Protein AF-W1YPC8-F1 (afdb_monomer_lite)

Organism: NCBI:txid408170

Radius of gyration: 14.75 Å; chains: 1; bounding box: 37×23×42 Å

Structure (mmCIF, N/CA/C/O backbone):
data_AF-W1YPC8-F1
#
_entry.id   AF-W1YPC8-F1
#
loop_
_atom_site.group_PDB
_atom_site.id
_atom_site.type_symbol
_atom_site.label_atom_id
_atom_site.label_alt_id
_atom_site.label_comp_id
_atom_site.label_asym_id
_atom_site.label_entity_id
_atom_site.label_seq_id
_atom_site.pdbx_PDB_ins_code
_atom_site.Cartn_x
_atom_site.Cartn_y
_atom_site.Cartn_z
_atom_site.occupancy
_atom_site.B_iso_or_equiv
_atom_site.auth_seq_id
_atom_site.auth_comp_id
_atom_site.auth_asym_id
_atom_site.auth_atom_id
_atom_site.pdbx_PDB_model_num
ATOM 1 N N . VAL A 1 1 ? -18.281 -4.719 -6.571 1.00 35.94 1 VAL A N 1
ATOM 2 C CA . VAL A 1 1 ? -16.945 -5.221 -6.955 1.00 35.94 1 VAL A CA 1
ATOM 3 C C . VAL A 1 1 ? -16.469 -4.367 -8.106 1.00 35.94 1 VAL A C 1
ATOM 5 O O . VAL A 1 1 ? -16.987 -4.517 -9.202 1.00 35.94 1 VAL A O 1
ATOM 8 N N . SER A 1 2 ? -15.614 -3.387 -7.817 1.00 34.25 2 SER A N 1
ATOM 9 C CA . SER A 1 2 ? -14.925 -2.645 -8.872 1.00 34.25 2 SER A CA 1
ATOM 10 C C . SER A 1 2 ? -13.791 -3.533 -9.370 1.00 34.25 2 SER A C 1
ATOM 12 O O . SER A 1 2 ? -13.116 -4.180 -8.568 1.00 34.25 2 SER A O 1
ATOM 14 N N . SER A 1 3 ? -13.703 -3.695 -10.682 1.00 39.31 3 SER A N 1
ATOM 15 C CA . SER A 1 3 ? -12.754 -4.573 -11.349 1.00 39.31 3 SER A CA 1
ATOM 16 C C . SER A 1 3 ? -11.969 -3.702 -12.311 1.00 39.31 3 SER A C 1
ATOM 18 O O . SER A 1 3 ? -12.492 -3.351 -13.363 1.00 39.31 3 SER A O 1
ATOM 20 N N . LEU A 1 4 ? -10.701 -3.453 -11.978 1.00 44.22 4 LEU A N 1
ATOM 21 C CA . LEU A 1 4 ? -9.711 -2.762 -12.814 1.00 44.22 4 LEU A CA 1
ATOM 22 C C . LEU A 1 4 ? -9.471 -3.429 -14.183 1.00 44.22 4 LEU A C 1
ATOM 24 O O . LEU A 1 4 ? -8.671 -2.942 -14.978 1.00 44.22 4 LEU A O 1
ATOM 28 N N . ALA A 1 5 ? -10.105 -4.566 -14.481 1.00 34.72 5 ALA A N 1
ATOM 29 C CA . ALA A 1 5 ? -10.007 -5.233 -15.772 1.00 34.72 5 ALA A CA 1
ATOM 30 C C . ALA A 1 5 ? -10.703 -4.416 -16.880 1.00 34.72 5 ALA A C 1
ATOM 32 O O . ALA A 1 5 ? -11.837 -4.704 -17.248 1.00 34.72 5 ALA A O 1
ATOM 33 N N . GLY A 1 6 ? -10.009 -3.412 -17.426 1.00 43.09 6 GLY A N 1
ATOM 34 C CA . GLY A 1 6 ? -10.403 -2.767 -18.685 1.00 43.09 6 GLY A CA 1
ATOM 35 C C . GLY A 1 6 ? -10.110 -1.274 -18.848 1.00 43.09 6 GLY A C 1
ATOM 36 O O . GLY A 1 6 ? -10.439 -0.749 -19.905 1.00 43.09 6 GLY A O 1
ATOM 37 N N . GLU A 1 7 ? -9.524 -0.583 -17.864 1.00 39.44 7 GLU A N 1
ATOM 38 C CA . GLU A 1 7 ? -9.361 0.881 -17.955 1.00 39.44 7 GLU A CA 1
ATOM 39 C C . GLU A 1 7 ? -8.102 1.362 -18.705 1.00 39.44 7 GLU A C 1
ATOM 41 O O . GLU A 1 7 ? -7.084 0.665 -18.751 1.00 39.44 7 GLU A O 1
ATOM 46 N N . ASP A 1 8 ? -8.269 2.559 -19.285 1.00 39.00 8 ASP A N 1
ATOM 47 C CA . ASP A 1 8 ? -7.499 3.323 -20.281 1.00 39.00 8 ASP A CA 1
ATOM 48 C C . ASP A 1 8 ? -5.985 3.474 -20.002 1.00 39.00 8 ASP A C 1
ATOM 50 O O . ASP A 1 8 ? -5.538 3.651 -18.870 1.00 39.00 8 ASP A O 1
ATOM 54 N N . THR A 1 9 ? -5.183 3.427 -21.070 1.00 43.41 9 THR A N 1
ATOM 55 C CA . THR A 1 9 ? -3.709 3.344 -21.088 1.00 43.41 9 THR A CA 1
ATOM 56 C C . THR A 1 9 ? -3.004 4.708 -21.085 1.00 43.41 9 THR A C 1
ATOM 58 O O . THR A 1 9 ? -1.908 4.845 -21.628 1.00 43.41 9 THR A O 1
ATOM 61 N N . SER A 1 10 ? -3.584 5.752 -20.490 1.00 41.00 10 SER A N 1
ATOM 62 C CA . SER A 1 10 ? -2.850 7.003 -20.242 1.00 41.00 10 SER A CA 1
ATOM 63 C C . SER A 1 10 ? -2.040 6.865 -18.942 1.00 41.00 10 SER A C 1
ATOM 65 O O . SER A 1 10 ? -2.482 7.275 -17.870 1.00 41.00 10 SER A O 1
ATOM 67 N N . VAL A 1 11 ? -0.897 6.178 -19.029 1.00 46.66 11 VAL A N 1
ATOM 68 C CA . VAL A 1 11 ? -0.217 5.516 -17.899 1.00 46.66 11 VAL A CA 1
ATOM 69 C C . VAL A 1 11 ? 0.399 6.499 -16.891 1.00 46.66 11 VAL A C 1
ATOM 71 O O . VAL A 1 11 ? 1.483 7.039 -17.105 1.00 46.66 11 VAL A O 1
ATOM 74 N N . GLN A 1 12 ? -0.258 6.664 -15.741 1.00 55.94 12 GLN A N 1
ATOM 75 C CA . GLN A 1 12 ? 0.464 6.653 -14.464 1.00 55.94 12 GLN A CA 1
ATOM 76 C C . GLN A 1 12 ? 0.917 5.207 -14.223 1.00 55.94 12 GLN A C 1
ATOM 78 O O . GLN A 1 12 ? 0.147 4.278 -14.463 1.00 55.94 12 GLN A O 1
ATOM 83 N N . SER A 1 13 ? 2.154 4.988 -13.776 1.00 67.44 13 SER A N 1
ATOM 84 C CA . SER A 1 13 ? 2.732 3.649 -13.551 1.00 67.44 13 SER A CA 1
ATOM 85 C C . SER A 1 13 ? 1.968 2.804 -12.519 1.00 67.44 13 SER A C 1
ATOM 87 O O . SER A 1 13 ? 2.157 1.583 -12.439 1.00 67.44 13 SER A O 1
ATOM 89 N N . ILE A 1 14 ? 1.070 3.441 -11.763 1.00 78.62 14 ILE A N 1
ATOM 90 C CA . ILE A 1 14 ? 0.149 2.833 -10.812 1.00 78.62 14 ILE A CA 1
ATOM 91 C C . ILE A 1 14 ? -1.254 3.411 -11.028 1.00 78.62 14 ILE A C 1
ATOM 93 O O . ILE A 1 14 ? -1.420 4.623 -11.133 1.00 78.62 14 ILE A O 1
ATOM 97 N N . ALA A 1 15 ? -2.272 2.553 -10.975 1.00 85.25 15 ALA A N 1
ATOM 98 C CA . ALA A 1 15 ? -3.658 2.959 -10.746 1.00 85.25 15 ALA A CA 1
ATOM 99 C C . ALA A 1 15 ? -4.185 2.304 -9.462 1.00 85.25 15 ALA A C 1
ATOM 101 O O . ALA A 1 15 ? -3.966 1.110 -9.237 1.00 85.25 15 ALA A O 1
ATOM 102 N N . VAL A 1 16 ? -4.872 3.078 -8.617 1.00 85.00 16 VAL A N 1
ATOM 103 C CA . VAL A 1 16 ? -5.448 2.590 -7.356 1.00 85.00 16 VAL A CA 1
ATOM 104 C C . VAL A 1 16 ? -6.943 2.872 -7.311 1.00 85.00 16 VAL A C 1
ATOM 106 O O . VAL A 1 16 ? -7.370 4.023 -7.339 1.00 85.00 16 VAL A O 1
ATOM 109 N N . GLU A 1 17 ? -7.730 1.811 -7.173 1.00 87.44 17 GLU A N 1
ATOM 110 C CA . GLU A 1 17 ? -9.163 1.865 -6.902 1.00 87.44 17 GLU A CA 1
ATOM 111 C C . GLU A 1 17 ? -9.414 1.581 -5.421 1.00 87.44 17 GLU A C 1
ATOM 113 O O . GLU A 1 17 ? -9.116 0.498 -4.916 1.00 87.44 17 GLU A O 1
ATOM 118 N N . ALA A 1 18 ? -9.982 2.554 -4.717 1.00 86.25 18 ALA A N 1
ATOM 119 C CA . ALA A 1 18 ? -10.312 2.462 -3.301 1.00 86.25 18 ALA A CA 1
ATOM 120 C C . ALA A 1 18 ? -11.559 3.304 -2.995 1.00 86.25 18 ALA A C 1
ATOM 122 O O . ALA A 1 18 ? -11.907 4.211 -3.755 1.00 86.25 18 ALA A O 1
ATOM 123 N N . ASN A 1 19 ? -12.219 3.039 -1.864 1.00 82.25 19 ASN A N 1
ATOM 124 C CA . ASN A 1 19 ? -13.302 3.902 -1.396 1.00 82.25 19 ASN A CA 1
ATOM 125 C C . ASN A 1 19 ? -12.804 5.335 -1.140 1.00 82.25 19 ASN A C 1
ATOM 127 O O . ASN A 1 19 ? -11.646 5.582 -0.795 1.00 82.25 19 ASN A O 1
ATOM 131 N N . GLN A 1 20 ? -13.701 6.309 -1.296 1.00 71.06 20 GLN A N 1
ATOM 132 C CA . GLN A 1 20 ? -13.370 7.710 -1.047 1.00 71.06 20 GLN A CA 1
ATOM 133 C C . GLN A 1 20 ? -12.923 7.893 0.416 1.00 71.06 20 GLN A C 1
ATOM 135 O O . GLN A 1 20 ? -13.563 7.380 1.333 1.00 71.06 20 GLN A O 1
ATOM 140 N N . ASN A 1 21 ? -11.847 8.660 0.622 1.00 88.94 21 ASN A N 1
ATOM 141 C CA . ASN A 1 21 ? -11.255 9.040 1.919 1.00 88.94 21 ASN A CA 1
ATOM 142 C C . ASN A 1 21 ? -10.335 8.024 2.616 1.00 88.94 21 ASN A C 1
ATOM 144 O O . ASN A 1 21 ? -9.798 8.362 3.668 1.00 88.94 21 ASN A O 1
ATOM 148 N N . ILE A 1 22 ? -10.107 6.830 2.060 1.00 90.50 22 ILE A N 1
ATOM 149 C CA . ILE A 1 22 ? -9.109 5.901 2.631 1.00 90.50 22 ILE A CA 1
ATOM 150 C C . ILE A 1 22 ? -7.745 6.006 1.948 1.00 90.50 22 ILE A C 1
ATOM 152 O O . ILE A 1 22 ? -6.767 5.481 2.466 1.00 90.50 22 ILE A O 1
ATOM 156 N N . LEU A 1 23 ? -7.675 6.670 0.794 1.00 93.62 23 LEU A N 1
ATOM 157 C CA . LEU A 1 23 ? -6.482 6.767 -0.039 1.00 93.62 23 LEU A CA 1
ATOM 158 C C . LEU A 1 23 ? -5.869 8.167 0.047 1.00 93.62 23 LEU A C 1
ATOM 160 O O . LEU A 1 23 ? -6.549 9.163 -0.197 1.00 93.62 23 LEU A O 1
ATOM 164 N N . SER A 1 24 ? -4.572 8.237 0.326 1.00 93.50 24 SER A N 1
ATOM 165 C CA . SER A 1 24 ? -3.791 9.476 0.281 1.00 93.50 24 SER A CA 1
ATOM 166 C C . SER A 1 24 ? -2.453 9.245 -0.423 1.00 93.50 24 SER A C 1
ATOM 168 O O . SER A 1 24 ? -1.863 8.180 -0.221 1.00 93.50 24 SER A O 1
ATOM 170 N N . PRO A 1 25 ? -1.935 10.210 -1.206 1.00 92.06 25 PRO A N 1
ATOM 171 C CA . PRO A 1 25 ? -0.584 10.121 -1.754 1.00 92.06 25 PRO A CA 1
ATOM 172 C C . PRO A 1 25 ? 0.444 9.888 -0.645 1.00 92.06 25 PRO A C 1
ATOM 174 O O . PRO A 1 25 ? 0.318 10.459 0.440 1.00 92.06 25 PRO A O 1
ATOM 177 N N . LEU A 1 26 ? 1.457 9.070 -0.921 1.00 93.31 26 LEU A N 1
ATOM 178 C CA . LEU A 1 26 ? 2.594 8.846 -0.033 1.00 93.31 26 LEU A CA 1
ATOM 179 C C . LEU A 1 26 ? 3.793 9.654 -0.550 1.00 93.31 26 LEU A C 1
ATOM 181 O O . LEU A 1 26 ? 4.379 9.268 -1.561 1.00 93.31 26 LEU A O 1
ATOM 185 N N . PRO A 1 27 ? 4.172 10.770 0.099 1.00 92.12 27 PRO A N 1
ATOM 186 C CA . PRO A 1 27 ? 5.324 11.553 -0.331 1.00 92.12 27 PRO A CA 1
ATOM 187 C C . PRO A 1 27 ? 6.626 10.742 -0.289 1.00 92.12 27 PRO A C 1
ATOM 189 O O . PRO A 1 27 ? 6.852 9.948 0.630 1.00 92.12 27 PRO A O 1
ATOM 192 N N . THR A 1 28 ? 7.524 10.997 -1.238 1.00 89.75 28 THR A N 1
ATOM 193 C CA . THR A 1 28 ? 8.902 10.487 -1.206 1.00 89.75 28 THR A CA 1
ATOM 194 C C . THR A 1 28 ? 9.610 10.921 0.077 1.00 89.75 28 THR A C 1
ATOM 196 O O . THR A 1 28 ? 9.419 12.040 0.554 1.00 89.75 28 THR A O 1
ATOM 199 N N . GLY A 1 29 ? 10.428 10.042 0.648 1.00 90.75 29 GLY A N 1
ATOM 200 C CA . GLY A 1 29 ? 11.103 10.268 1.924 1.00 90.75 29 GLY A CA 1
ATOM 201 C C . GLY A 1 29 ? 10.214 10.060 3.154 1.00 90.75 29 GLY A C 1
ATOM 202 O O . GLY A 1 29 ? 10.693 10.225 4.276 1.00 90.75 29 GLY A O 1
ATOM 203 N N . THR A 1 30 ? 8.937 9.676 2.990 1.00 93.31 30 THR A N 1
ATOM 204 C CA . THR A 1 30 ? 8.087 9.319 4.139 1.00 93.31 30 THR A CA 1
ATOM 205 C C . THR A 1 30 ? 8.732 8.175 4.914 1.00 93.31 30 THR A C 1
ATOM 207 O O . THR A 1 30 ? 9.160 7.184 4.325 1.00 93.31 30 THR A O 1
ATOM 210 N N . ALA A 1 31 ? 8.795 8.278 6.239 1.00 92.00 31 ALA A N 1
ATOM 211 C CA . ALA A 1 31 ? 9.370 7.222 7.060 1.00 92.00 31 ALA A CA 1
ATOM 212 C C . ALA A 1 31 ? 8.634 5.884 6.868 1.00 92.00 31 ALA A C 1
ATOM 214 O O . ALA A 1 31 ? 7.450 5.835 6.522 1.00 92.00 31 ALA A O 1
ATOM 215 N N . LEU A 1 32 ? 9.353 4.784 7.065 1.00 92.19 32 LEU A N 1
ATOM 216 C CA . LEU A 1 32 ? 8.758 3.453 7.107 1.00 92.19 32 LEU A CA 1
ATOM 217 C C . LEU A 1 32 ? 7.831 3.314 8.323 1.00 92.19 32 LEU A C 1
ATOM 219 O O . LEU A 1 32 ? 8.141 3.848 9.389 1.00 92.19 32 LEU A O 1
ATOM 223 N N . LEU A 1 33 ? 6.738 2.555 8.189 1.00 91.31 33 LEU A N 1
ATOM 224 C CA . LEU A 1 33 ? 5.830 2.240 9.301 1.00 91.31 33 LEU A CA 1
ATOM 225 C C . LEU A 1 33 ? 6.563 1.478 10.407 1.00 91.31 33 LEU A C 1
ATOM 227 O O . LEU A 1 33 ? 6.296 1.669 11.591 1.00 91.31 33 LEU A O 1
ATOM 231 N N . ASN A 1 34 ? 7.516 0.630 10.018 1.00 83.50 34 ASN A N 1
ATOM 232 C CA . ASN A 1 34 ? 8.395 -0.063 10.941 1.00 83.50 34 ASN A CA 1
ATOM 233 C C . ASN A 1 34 ? 9.857 0.151 10.539 1.00 83.50 34 ASN A C 1
ATOM 235 O O . ASN A 1 34 ? 10.268 -0.184 9.436 1.00 83.50 34 ASN A O 1
ATOM 239 N N . ALA A 1 35 ? 10.678 0.668 11.451 1.00 71.12 35 ALA A N 1
ATOM 240 C CA . ALA A 1 35 ? 12.100 0.893 11.192 1.00 71.12 35 ALA A CA 1
ATOM 241 C C . ALA A 1 35 ? 12.913 -0.411 11.025 1.00 71.12 35 ALA A C 1
ATOM 243 O O . ALA A 1 35 ? 14.071 -0.369 10.606 1.00 71.12 35 ALA A O 1
ATOM 244 N N . LYS A 1 36 ? 12.338 -1.571 11.369 1.00 70.69 36 LYS A N 1
ATOM 245 C CA . LYS A 1 36 ? 13.008 -2.874 11.347 1.00 70.69 36 LYS A CA 1
ATOM 246 C C . LYS A 1 36 ? 12.430 -3.785 10.264 1.00 70.69 36 LYS A C 1
ATOM 248 O O . LYS A 1 36 ? 11.606 -4.650 10.542 1.00 70.69 36 LYS A O 1
ATOM 253 N N . TYR A 1 37 ? 12.925 -3.641 9.038 1.00 72.69 37 TYR A N 1
ATOM 254 C CA . TYR A 1 37 ? 12.779 -4.675 8.006 1.00 72.69 37 TYR A CA 1
ATOM 255 C C . TYR A 1 37 ? 13.935 -5.666 8.108 1.00 72.69 37 TYR A C 1
ATOM 257 O O . TYR A 1 37 ? 14.877 -5.643 7.314 1.00 72.69 37 TYR A O 1
ATOM 265 N N . GLU A 1 38 ? 13.903 -6.511 9.136 1.00 76.25 38 GLU A N 1
ATOM 266 C CA . GLU A 1 38 ? 14.891 -7.581 9.276 1.00 76.25 38 GLU A CA 1
ATOM 267 C C . GLU A 1 38 ? 14.814 -8.539 8.074 1.00 76.25 38 GLU A C 1
ATOM 269 O O . GLU A 1 38 ? 13.733 -8.922 7.631 1.00 76.25 38 GLU A O 1
ATOM 274 N N . GLY A 1 39 ? 15.971 -8.887 7.503 1.00 79.62 39 GLY A N 1
ATOM 275 C CA . GLY A 1 39 ? 16.073 -9.755 6.323 1.00 79.62 39 GLY A CA 1
ATOM 276 C C . GLY A 1 39 ? 15.862 -9.067 4.967 1.00 79.62 39 GLY A C 1
ATOM 277 O O . GLY A 1 39 ? 16.180 -9.668 3.943 1.00 79.62 39 GLY A O 1
ATO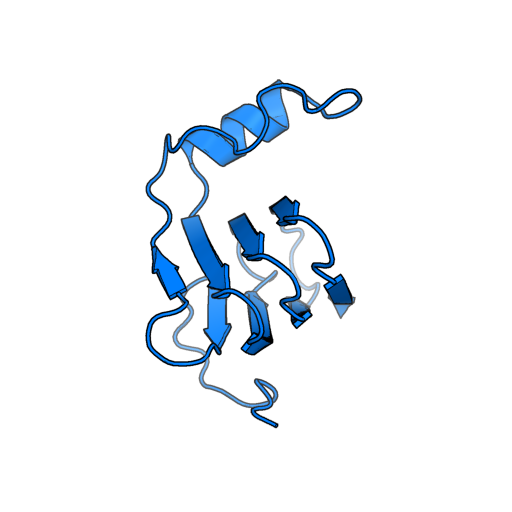M 278 N N . ALA A 1 40 ? 15.397 -7.813 4.928 1.00 82.38 40 ALA A N 1
ATOM 279 C CA . ALA A 1 40 ? 15.306 -7.051 3.684 1.00 82.38 40 ALA A CA 1
ATOM 280 C C . ALA A 1 40 ? 16.652 -6.410 3.305 1.00 82.38 40 ALA A C 1
ATOM 282 O O . ALA A 1 40 ? 17.453 -6.029 4.164 1.00 82.38 40 ALA A O 1
ATOM 283 N N . ASN A 1 41 ? 16.888 -6.238 2.001 1.00 86.31 41 ASN A N 1
ATOM 284 C CA . ASN A 1 41 ? 18.022 -5.455 1.516 1.00 86.31 41 ASN A CA 1
ATOM 285 C C . ASN A 1 41 ? 17.797 -3.973 1.865 1.00 86.31 41 ASN A C 1
ATOM 287 O O . ASN A 1 41 ? 16.914 -3.328 1.301 1.00 86.31 41 ASN A O 1
ATOM 291 N N . LYS A 1 42 ? 18.603 -3.449 2.795 1.00 85.31 42 LYS A N 1
ATOM 292 C CA . LYS A 1 42 ? 18.477 -2.078 3.310 1.00 85.31 42 LYS A CA 1
ATOM 293 C C . LYS A 1 42 ? 18.606 -1.022 2.216 1.00 85.31 42 LYS A C 1
ATOM 295 O O . LYS A 1 42 ? 17.810 -0.092 2.207 1.00 85.31 42 LYS A O 1
ATOM 300 N N . ASP A 1 43 ? 19.537 -1.196 1.283 1.00 85.81 43 ASP A N 1
ATOM 301 C CA . ASP A 1 43 ? 19.759 -0.236 0.198 1.00 85.81 43 ASP A CA 1
ATOM 302 C C . ASP A 1 43 ? 18.574 -0.227 -0.773 1.00 85.81 43 ASP A C 1
ATOM 304 O O . ASP A 1 43 ? 18.134 0.830 -1.217 1.00 85.81 43 ASP A O 1
ATOM 308 N N . ALA A 1 44 ? 17.996 -1.400 -1.053 1.00 85.81 44 ALA A N 1
ATOM 309 C CA . ALA A 1 44 ? 16.802 -1.508 -1.891 1.00 85.81 44 ALA A CA 1
ATOM 310 C C . ALA A 1 44 ? 15.566 -0.885 -1.220 1.00 85.81 44 ALA A C 1
ATOM 312 O O . ALA A 1 44 ? 14.789 -0.195 -1.878 1.00 85.81 44 ALA A O 1
ATOM 313 N N . VAL A 1 45 ? 15.394 -1.100 0.089 1.00 88.12 45 VAL A N 1
ATOM 314 C CA . VAL A 1 45 ? 14.314 -0.472 0.866 1.00 88.12 45 VAL A CA 1
ATOM 315 C C . VAL A 1 45 ? 14.498 1.044 0.905 1.00 88.12 45 VAL A C 1
ATOM 317 O O . VAL A 1 45 ? 13.546 1.768 0.633 1.00 88.12 45 VAL A O 1
ATOM 320 N N . GLN A 1 46 ? 15.711 1.531 1.176 1.00 88.75 46 GLN A N 1
ATOM 321 C CA . GLN A 1 46 ? 16.000 2.965 1.216 1.00 88.75 46 GLN A CA 1
ATOM 322 C C . GLN A 1 46 ? 15.772 3.623 -0.150 1.00 88.75 46 GLN A C 1
ATOM 324 O O . GLN A 1 46 ? 15.122 4.659 -0.225 1.00 88.75 46 GLN A O 1
ATOM 329 N N . ALA A 1 47 ? 16.193 2.980 -1.243 1.00 88.00 47 ALA A N 1
ATOM 330 C CA . ALA A 1 47 ? 15.931 3.477 -2.591 1.00 88.00 47 ALA A CA 1
ATOM 331 C C . ALA A 1 47 ? 14.427 3.638 -2.879 1.00 88.00 47 ALA A C 1
ATOM 333 O O . ALA A 1 47 ? 14.037 4.595 -3.551 1.00 88.00 47 ALA A O 1
ATOM 334 N N . LEU A 1 48 ? 13.583 2.736 -2.359 1.00 89.50 48 LEU A N 1
ATOM 335 C CA . LEU A 1 48 ? 12.124 2.856 -2.450 1.00 89.50 48 LEU A CA 1
ATOM 336 C C . LEU A 1 48 ? 11.572 3.949 -1.528 1.00 89.50 48 LEU A C 1
ATOM 338 O O . LEU A 1 48 ? 10.651 4.652 -1.921 1.00 89.50 48 LEU A O 1
ATOM 342 N N . VAL A 1 49 ? 12.130 4.145 -0.334 1.00 90.69 49 VAL A N 1
ATOM 343 C CA . VAL A 1 49 ? 11.746 5.274 0.531 1.00 90.69 49 VAL A CA 1
ATOM 344 C C . VAL A 1 49 ? 12.018 6.606 -0.165 1.00 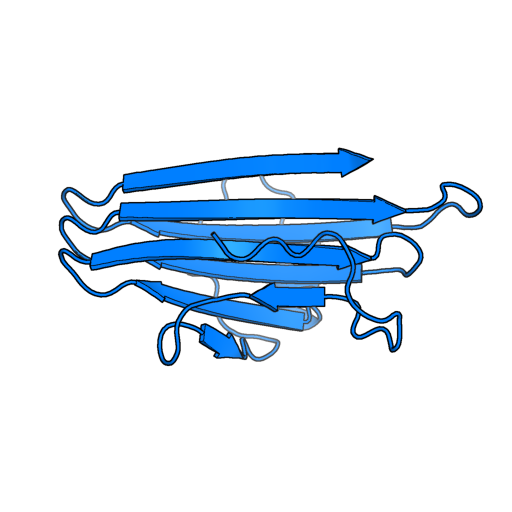90.69 49 VAL A C 1
ATOM 346 O O . VAL A 1 49 ? 11.149 7.475 -0.162 1.00 90.69 49 VAL A O 1
ATOM 349 N N . ASP A 1 50 ? 13.183 6.747 -0.791 1.00 87.56 50 ASP A N 1
ATOM 350 C CA . ASP A 1 50 ? 13.645 8.014 -1.356 1.00 87.56 50 ASP A CA 1
ATOM 351 C C . ASP A 1 50 ? 12.965 8.366 -2.686 1.00 87.56 50 ASP A C 1
ATOM 353 O O . ASP A 1 50 ? 12.795 9.546 -2.981 1.00 87.56 50 ASP A O 1
ATOM 357 N N . ASN A 1 51 ? 12.580 7.364 -3.489 1.00 86.31 51 ASN A N 1
ATOM 358 C CA . ASN A 1 51 ? 12.211 7.587 -4.892 1.00 86.31 51 ASN A CA 1
ATOM 359 C C . ASN A 1 51 ? 10.868 6.988 -5.321 1.00 86.31 51 ASN A C 1
ATOM 361 O O . ASN A 1 51 ? 10.424 7.288 -6.427 1.00 86.31 51 ASN A O 1
ATOM 365 N N . ALA A 1 52 ? 10.248 6.107 -4.528 1.00 88.31 52 ALA A N 1
ATOM 366 C CA . ALA A 1 52 ? 9.028 5.444 -4.973 1.00 88.31 52 ALA A CA 1
ATOM 367 C C . ALA A 1 52 ? 7.826 6.390 -4.931 1.00 88.31 52 ALA A C 1
ATOM 369 O O . ALA A 1 52 ? 7.607 7.098 -3.947 1.00 88.31 52 ALA A O 1
ATOM 370 N N . GLU A 1 53 ? 7.008 6.326 -5.974 1.00 86.25 53 GLU A N 1
ATOM 371 C CA . GLU A 1 53 ? 5.640 6.824 -5.914 1.00 86.25 53 GLU A CA 1
ATOM 372 C C . GLU A 1 53 ? 4.764 5.837 -5.139 1.00 86.25 53 GLU A C 1
ATOM 374 O O . GLU A 1 53 ? 5.069 4.646 -5.021 1.00 86.25 53 GLU A O 1
ATOM 379 N N . GLY A 1 54 ? 3.678 6.319 -4.548 1.00 88.31 54 GLY A N 1
ATOM 380 C CA . GLY A 1 54 ? 2.958 5.474 -3.622 1.00 88.31 54 GLY A CA 1
ATOM 381 C C . GLY A 1 54 ? 1.733 6.086 -2.995 1.00 88.31 54 GLY A C 1
ATOM 382 O O . GLY A 1 54 ? 1.429 7.268 -3.162 1.00 88.31 54 GLY A O 1
ATOM 383 N N . TYR A 1 55 ? 1.064 5.255 -2.205 1.00 93.50 55 TYR A N 1
ATOM 384 C CA . TYR A 1 55 ? -0.126 5.640 -1.467 1.00 93.50 55 TYR A CA 1
ATOM 385 C C . TYR A 1 55 ? -0.101 5.090 -0.046 1.00 93.50 55 TYR A C 1
ATOM 387 O O . TYR A 1 55 ? 0.361 3.976 0.207 1.00 93.50 55 TYR A O 1
ATOM 395 N N . ALA A 1 56 ? -0.650 5.871 0.877 1.00 95.62 56 ALA A N 1
ATOM 396 C CA . ALA A 1 56 ? -1.096 5.385 2.168 1.00 95.62 56 ALA A CA 1
ATOM 397 C C . ALA A 1 56 ? -2.598 5.073 2.099 1.00 95.62 56 ALA A C 1
ATOM 399 O O . ALA A 1 56 ? -3.393 5.861 1.582 1.00 95.62 56 ALA A O 1
ATOM 400 N N . ILE A 1 57 ? -2.962 3.902 2.609 1.00 97.19 57 ILE A N 1
ATOM 401 C CA . ILE A 1 57 ? -4.304 3.340 2.653 1.00 97.19 57 ILE A CA 1
ATOM 402 C C . ILE A 1 57 ? -4.688 3.222 4.128 1.00 97.19 57 ILE A C 1
ATOM 404 O O . ILE A 1 57 ? -4.185 2.349 4.833 1.00 97.19 57 ILE A O 1
ATOM 408 N N . ASN A 1 58 ? -5.570 4.103 4.592 1.00 97.19 58 ASN A N 1
ATOM 409 C CA . ASN A 1 58 ? -6.030 4.181 5.976 1.00 97.19 58 ASN A CA 1
ATOM 410 C C . ASN A 1 58 ? -7.437 3.593 6.099 1.00 97.19 58 ASN A C 1
ATOM 412 O O . ASN A 1 58 ? -8.423 4.258 5.785 1.00 97.19 58 ASN A O 1
ATOM 416 N N . VAL A 1 59 ? -7.536 2.352 6.573 1.00 97.38 59 VAL A N 1
ATOM 417 C CA . VAL A 1 59 ? -8.816 1.680 6.813 1.00 97.38 59 VAL A CA 1
ATOM 418 C C . VAL A 1 59 ? -9.293 1.997 8.234 1.00 97.38 59 VAL A C 1
ATOM 420 O O . VAL A 1 59 ? -8.627 1.601 9.195 1.00 97.38 59 VAL A O 1
ATOM 423 N N . PRO A 1 60 ? -10.438 2.685 8.413 1.00 96.44 60 PRO A N 1
ATOM 424 C CA . PRO A 1 60 ? -10.946 3.005 9.743 1.00 96.44 60 PRO A CA 1
ATOM 425 C C . PRO A 1 60 ? -11.352 1.750 10.527 1.00 96.44 60 PRO A C 1
ATOM 427 O O . PRO A 1 60 ? -11.702 0.724 9.943 1.00 96.44 60 PRO A O 1
ATOM 430 N N . ALA A 1 61 ? -11.375 1.853 11.857 1.00 97.62 61 ALA A N 1
ATOM 431 C CA . ALA A 1 61 ? -11.794 0.759 12.732 1.00 97.62 61 ALA A CA 1
ATOM 432 C C . ALA A 1 61 ? -13.182 0.207 12.350 1.00 97.62 61 ALA A C 1
ATOM 434 O O . ALA A 1 61 ? -14.091 0.970 11.999 1.00 97.62 61 ALA A O 1
ATOM 435 N N . LYS A 1 62 ? -13.348 -1.119 12.437 1.00 97.12 62 LYS A N 1
ATOM 436 C CA . LYS A 1 62 ? -14.600 -1.851 12.149 1.00 97.12 62 LYS A CA 1
ATOM 437 C C . LYS A 1 62 ? -15.136 -1.687 10.719 1.00 97.12 62 LYS A C 1
ATOM 439 O O . LYS A 1 62 ? -16.293 -2.026 10.451 1.00 97.12 62 LYS A O 1
ATOM 444 N N . LYS A 1 63 ? -14.345 -1.141 9.788 1.00 96.69 63 LYS A N 1
ATOM 445 C CA . LYS A 1 63 ? -14.716 -1.028 8.370 1.00 96.69 63 LYS A CA 1
ATOM 446 C C . LYS A 1 63 ? -14.224 -2.221 7.571 1.00 96.69 63 LYS A C 1
ATOM 448 O O . LYS A 1 63 ? -13.249 -2.867 7.938 1.00 96.69 63 LYS A O 1
ATOM 453 N N . LYS A 1 64 ? -14.926 -2.496 6.472 1.00 96.88 64 LYS A N 1
ATOM 454 C CA . LYS A 1 64 ? -14.549 -3.505 5.484 1.00 96.88 64 LYS A CA 1
ATOM 455 C C . LYS A 1 64 ? -14.258 -2.804 4.172 1.00 96.88 64 LYS A C 1
ATOM 457 O O . LYS A 1 64 ? -15.153 -2.170 3.621 1.00 96.88 64 LYS A O 1
ATOM 462 N N . GLU A 1 65 ? -13.031 -2.927 3.697 1.00 96.19 65 GLU A N 1
ATOM 463 C CA . GLU A 1 65 ? -12.539 -2.220 2.521 1.00 96.19 65 GLU A CA 1
ATOM 464 C C . GLU A 1 65 ? -11.940 -3.192 1.509 1.00 96.19 65 GLU A C 1
ATOM 466 O O . GLU A 1 65 ? -11.306 -4.185 1.871 1.00 96.19 65 GLU A O 1
ATOM 471 N N . VAL A 1 66 ? -12.141 -2.888 0.226 1.00 95.31 66 VAL A N 1
ATOM 472 C CA . VAL A 1 66 ? -11.507 -3.594 -0.889 1.00 95.31 66 VAL A CA 1
ATOM 473 C C . VAL A 1 66 ? -10.739 -2.572 -1.712 1.00 95.31 66 VAL A C 1
ATOM 475 O O . VAL A 1 66 ? -11.314 -1.573 -2.139 1.00 95.31 66 VAL A O 1
ATOM 478 N N . VAL A 1 67 ? -9.452 -2.828 -1.931 1.00 94.94 67 VAL A N 1
ATOM 479 C CA . VAL A 1 67 ? -8.551 -1.949 -2.681 1.00 94.94 67 VAL A CA 1
ATOM 480 C C . VAL A 1 67 ? -7.964 -2.705 -3.867 1.00 94.94 67 VAL A C 1
ATOM 482 O O . VAL A 1 67 ? -7.350 -3.758 -3.696 1.00 94.94 67 VAL A O 1
ATOM 485 N N . GLY A 1 68 ? -8.144 -2.168 -5.069 1.00 93.81 68 GLY A N 1
ATOM 486 C CA . GLY A 1 68 ? -7.506 -2.641 -6.293 1.00 93.81 68 GLY A CA 1
ATOM 487 C C . GLY A 1 68 ? -6.272 -1.804 -6.609 1.00 93.81 68 GLY A C 1
ATOM 488 O O . GLY A 1 68 ? -6.335 -0.581 -6.590 1.00 93.81 68 GLY A O 1
ATOM 489 N N . ILE A 1 69 ? -5.147 -2.449 -6.904 1.00 91.50 69 ILE A N 1
ATOM 490 C CA . ILE A 1 69 ? -3.901 -1.792 -7.305 1.00 91.50 69 ILE A CA 1
ATOM 491 C C . ILE A 1 69 ? -3.437 -2.428 -8.607 1.00 91.50 69 ILE A C 1
ATOM 493 O O . ILE A 1 69 ? -3.108 -3.616 -8.638 1.00 91.50 69 ILE A O 1
ATOM 497 N N . ARG A 1 70 ? -3.379 -1.635 -9.673 1.00 89.19 70 ARG A N 1
ATOM 498 C CA . ARG A 1 70 ? -2.773 -2.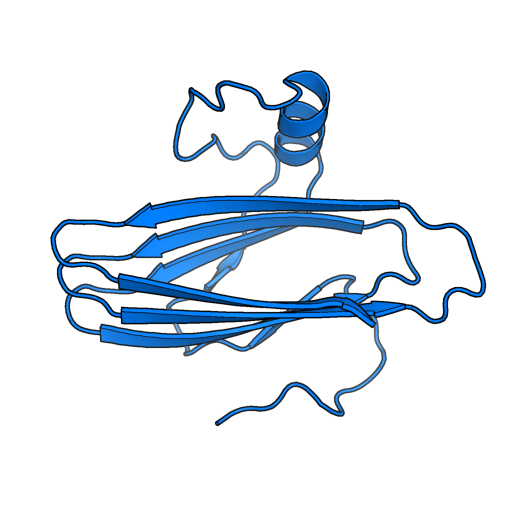021 -10.946 1.00 89.19 70 ARG A CA 1
ATOM 499 C C . ARG A 1 70 ? -1.388 -1.396 -11.053 1.00 89.19 70 ARG A C 1
ATOM 501 O O . ARG A 1 70 ? -1.234 -0.203 -10.817 1.00 89.19 70 ARG A O 1
ATOM 508 N N . ILE A 1 71 ? -0.400 -2.209 -11.412 1.00 87.06 71 ILE A N 1
ATOM 509 C CA . ILE A 1 71 ? 0.976 -1.783 -11.679 1.00 87.06 71 ILE A CA 1
ATOM 510 C C . ILE A 1 71 ? 1.307 -2.151 -13.123 1.00 87.06 71 ILE A C 1
ATOM 512 O O . ILE A 1 71 ? 1.233 -3.330 -13.485 1.00 87.06 71 ILE A O 1
ATOM 516 N N . ASP A 1 72 ? 1.684 -1.157 -13.926 1.00 84.19 72 ASP A N 1
ATOM 517 C CA . ASP A 1 72 ? 2.165 -1.384 -15.289 1.00 84.19 72 ASP A CA 1
ATOM 518 C C . ASP A 1 72 ? 3.654 -1.752 -15.265 1.00 84.19 72 ASP A C 1
ATOM 520 O O . ASP A 1 72 ? 4.524 -0.927 -14.986 1.00 84.19 72 ASP A O 1
ATOM 524 N N . ALA A 1 73 ? 3.948 -3.018 -15.551 1.00 81.75 73 ALA A N 1
ATOM 525 C CA . ALA A 1 73 ? 5.301 -3.550 -15.598 1.00 81.75 73 ALA A CA 1
ATOM 526 C C . ALA A 1 73 ? 6.019 -3.272 -16.931 1.00 81.75 73 ALA A C 1
ATOM 528 O O . ALA A 1 73 ? 7.178 -3.653 -17.072 1.00 81.75 73 ALA A O 1
ATOM 529 N N . ASN A 1 74 ? 5.392 -2.613 -17.913 1.00 77.69 74 ASN A N 1
ATOM 530 C CA . ASN A 1 74 ? 6.077 -2.194 -19.146 1.00 77.69 74 ASN A CA 1
ATOM 531 C C . ASN A 1 74 ? 7.013 -0.994 -18.936 1.00 77.69 74 ASN A C 1
ATOM 533 O O . ASN A 1 74 ? 7.891 -0.740 -19.761 1.00 77.69 74 ASN A O 1
ATOM 537 N N . ALA A 1 75 ? 6.864 -0.276 -17.822 1.00 69.56 75 ALA A N 1
ATOM 538 C CA . ALA A 1 75 ? 7.775 0.776 -17.394 1.00 69.56 75 ALA A CA 1
ATOM 539 C C . ALA A 1 75 ? 8.658 0.299 -16.230 1.00 69.56 75 ALA A C 1
ATOM 541 O O . ALA A 1 75 ? 8.318 -0.625 -15.490 1.00 69.56 75 ALA A O 1
ATOM 542 N N . ARG A 1 76 ? 9.811 0.953 -16.029 1.00 65.00 76 ARG A N 1
ATOM 543 C CA . ARG A 1 76 ? 10.540 0.818 -14.761 1.00 65.00 76 ARG A CA 1
ATOM 544 C C . ARG A 1 76 ? 9.707 1.495 -13.681 1.00 65.00 76 ARG A C 1
ATOM 546 O O . ARG A 1 76 ? 9.545 2.710 -13.723 1.00 65.00 76 ARG A O 1
ATOM 553 N N . VAL A 1 77 ? 9.247 0.720 -12.709 1.00 73.62 77 VAL A N 1
ATOM 554 C CA . VAL A 1 77 ? 8.365 1.210 -11.646 1.00 73.62 77 VAL A CA 1
ATOM 555 C C . VAL A 1 77 ? 8.974 0.954 -10.275 1.00 73.62 77 VAL A C 1
ATOM 557 O O . VAL A 1 77 ? 9.573 -0.095 -10.017 1.00 73.62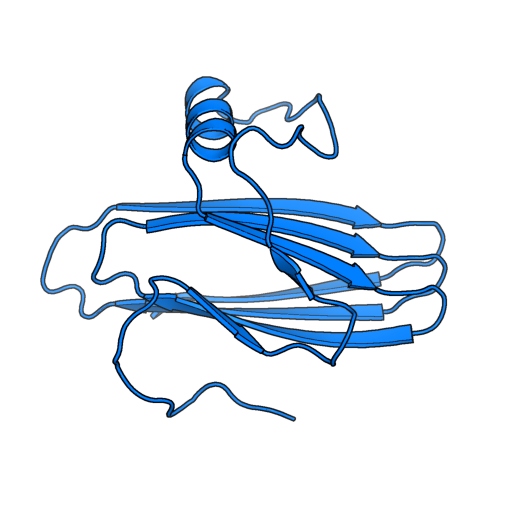 77 VAL A O 1
ATOM 560 N N . ALA A 1 78 ? 8.847 1.953 -9.409 1.00 83.69 78 ALA A N 1
ATOM 561 C CA . ALA A 1 78 ? 9.260 1.926 -8.017 1.00 83.69 78 ALA A CA 1
ATOM 562 C C . ALA A 1 78 ? 8.055 2.379 -7.197 1.00 83.69 78 ALA A C 1
ATOM 564 O O . ALA A 1 78 ? 7.744 3.566 -7.176 1.00 83.69 78 ALA A O 1
ATOM 565 N N . ASN A 1 79 ? 7.373 1.426 -6.561 1.00 89.56 79 ASN A N 1
ATOM 566 C CA . ASN A 1 79 ? 6.073 1.675 -5.942 1.00 89.56 79 ASN A CA 1
ATOM 567 C C . ASN A 1 79 ? 6.113 1.392 -4.442 1.00 89.56 79 ASN A C 1
ATOM 569 O O . ASN A 1 79 ? 6.755 0.440 -3.991 1.00 89.56 79 ASN A O 1
ATOM 573 N N . ARG A 1 80 ? 5.394 2.175 -3.647 1.00 92.69 80 ARG A N 1
ATOM 574 C CA . ARG A 1 80 ? 5.340 1.971 -2.201 1.00 92.69 80 ARG A CA 1
ATOM 575 C C . ARG A 1 80 ? 3.933 2.146 -1.655 1.00 92.69 80 ARG A C 1
ATOM 577 O O . ARG A 1 80 ? 3.273 3.145 -1.911 1.00 92.69 80 ARG A O 1
ATOM 584 N N . PHE A 1 81 ? 3.484 1.179 -0.867 1.00 95.19 81 PHE A N 1
ATOM 585 C CA . PHE A 1 81 ? 2.144 1.186 -0.296 1.00 95.19 81 PHE A CA 1
ATOM 586 C C . PHE A 1 81 ? 2.206 0.992 1.212 1.00 95.19 81 PHE A C 1
ATOM 588 O O . PHE A 1 81 ? 2.793 0.022 1.692 1.00 95.19 81 PHE A O 1
ATOM 595 N N . GLN A 1 82 ? 1.578 1.904 1.949 1.00 96.62 82 GLN A N 1
ATOM 596 C CA . GLN A 1 82 ? 1.397 1.798 3.394 1.00 96.62 82 GLN A CA 1
ATOM 597 C C . GLN A 1 82 ? -0.055 1.452 3.695 1.00 96.62 82 GLN A C 1
ATOM 599 O O . GLN A 1 82 ? -0.945 2.240 3.409 1.00 96.62 82 GLN A O 1
ATOM 604 N N . PHE A 1 83 ? -0.304 0.289 4.281 1.00 97.38 83 PHE A N 1
ATOM 605 C CA . PHE A 1 83 ? -1.631 -0.154 4.690 1.00 97.38 83 PHE A CA 1
ATOM 606 C C . PHE A 1 83 ? -1.754 -0.023 6.204 1.00 97.38 83 PHE A C 1
ATOM 608 O O . PHE A 1 83 ? -1.133 -0.778 6.950 1.00 97.38 83 PHE A O 1
ATOM 615 N N . ILE A 1 84 ? -2.557 0.936 6.651 1.00 97.38 84 ILE A N 1
ATOM 616 C CA . ILE A 1 84 ? -2.828 1.216 8.059 1.00 97.38 84 ILE A CA 1
ATOM 617 C C . ILE A 1 84 ? -4.256 0.752 8.329 1.00 97.38 84 ILE A C 1
ATOM 619 O O . ILE A 1 84 ? -5.221 1.348 7.851 1.00 97.38 84 ILE A O 1
ATOM 623 N N . VAL A 1 85 ? -4.391 -0.359 9.047 1.00 98.00 85 VAL A N 1
ATOM 624 C CA . VAL A 1 85 ? -5.660 -1.065 9.237 1.00 98.00 85 VAL A CA 1
ATOM 625 C C . VAL A 1 85 ? -6.082 -0.941 10.690 1.00 98.00 85 VAL A C 1
ATOM 627 O O . VAL A 1 85 ? -5.436 -1.505 11.570 1.00 98.00 85 VAL A O 1
ATOM 630 N N . GLY A 1 86 ? -7.142 -0.167 10.932 1.00 98.06 86 GLY A N 1
ATOM 631 C CA . GLY A 1 86 ? -7.674 0.109 12.263 1.00 98.06 86 GLY A CA 1
ATOM 632 C C . GLY A 1 86 ? -8.195 -1.130 12.996 1.00 98.06 86 GLY A C 1
ATOM 633 O O . GLY A 1 86 ? -8.288 -2.224 12.440 1.00 98.06 86 GLY A O 1
ATOM 634 N N . GLU A 1 87 ? -8.542 -0.947 14.268 1.00 98.12 87 GLU A N 1
ATOM 635 C CA . GLU A 1 87 ? -9.021 -2.031 15.131 1.00 98.12 87 GLU A CA 1
ATOM 636 C C . GLU A 1 87 ? -10.254 -2.718 14.538 1.00 98.12 87 GLU A C 1
ATOM 638 O O . GLU A 1 87 ? -11.179 -2.054 14.060 1.00 98.12 87 GLU A O 1
ATOM 643 N N . GLU A 1 88 ? -10.256 -4.052 14.549 1.00 98.19 88 GLU A N 1
ATOM 644 C CA . GLU A 1 88 ? -11.345 -4.888 14.017 1.00 98.19 88 GLU A CA 1
ATOM 645 C C . GLU A 1 88 ? -11.725 -4.585 12.550 1.00 98.19 88 GLU A C 1
ATOM 647 O O . GLU A 1 88 ? -12.819 -4.927 12.095 1.00 98.19 88 GLU A O 1
ATOM 652 N N . ALA A 1 89 ? -10.856 -3.908 11.795 1.00 98.19 89 ALA A N 1
ATOM 653 C CA . ALA A 1 89 ? -11.092 -3.616 10.390 1.00 98.19 89 ALA A CA 1
ATOM 654 C C . ALA A 1 89 ? -10.706 -4.799 9.492 1.00 98.19 89 ALA A C 1
ATOM 656 O O . ALA A 1 89 ? -9.794 -5.567 9.794 1.00 98.19 89 ALA A O 1
ATOM 657 N N . GLU A 1 90 ? -11.369 -4.924 8.347 1.00 98.00 90 GLU A N 1
ATOM 658 C CA . GLU A 1 90 ? -11.068 -5.927 7.329 1.00 98.00 90 GLU A CA 1
ATOM 659 C C . GLU A 1 90 ? -10.640 -5.233 6.035 1.00 98.00 90 GLU A C 1
ATOM 661 O O . GLU A 1 90 ? -11.400 -4.466 5.449 1.00 98.00 90 GLU A O 1
ATOM 666 N N . LEU A 1 91 ? -9.433 -5.529 5.567 1.00 98.00 91 LEU A N 1
ATOM 667 C CA . LEU A 1 91 ? -8.919 -5.066 4.285 1.00 98.00 91 LEU A CA 1
ATOM 668 C C . LEU A 1 91 ? -8.705 -6.254 3.349 1.00 98.00 91 LEU A C 1
ATOM 670 O O . LEU A 1 91 ? -7.972 -7.189 3.670 1.00 98.00 91 LEU A O 1
ATOM 674 N N . GLU A 1 92 ? -9.275 -6.180 2.154 1.00 97.94 92 GLU A N 1
ATOM 675 C CA . GLU A 1 92 ? -8.834 -6.969 1.012 1.00 97.94 92 GLU A CA 1
ATOM 676 C C . GLU A 1 92 ? -8.072 -6.069 0.039 1.00 97.94 92 GLU A C 1
ATOM 678 O O . GLU A 1 92 ? -8.605 -5.071 -0.433 1.00 97.94 92 GLU A O 1
ATOM 683 N N . VAL A 1 93 ? -6.837 -6.432 -0.298 1.00 96.56 93 VAL A N 1
ATOM 684 C CA . VAL A 1 93 ? -6.059 -5.746 -1.332 1.00 96.56 93 VAL A CA 1
ATOM 685 C C . VAL A 1 93 ? -5.766 -6.692 -2.490 1.00 96.56 93 VAL A C 1
ATOM 687 O O . VAL A 1 93 ? -5.328 -7.826 -2.285 1.00 96.56 93 VAL A O 1
ATOM 690 N N . GLN A 1 94 ? -6.013 -6.225 -3.710 1.00 95.56 94 GLN A N 1
ATOM 691 C CA . GLN A 1 94 ? -5.808 -6.964 -4.949 1.00 95.56 94 GLN A CA 1
ATOM 692 C C . GLN A 1 94 ? -4.763 -6.257 -5.808 1.00 95.56 94 GLN A C 1
ATOM 694 O O . GLN A 1 94 ? -5.015 -5.187 -6.351 1.00 95.56 94 GLN A O 1
ATOM 699 N N . PHE A 1 95 ? -3.594 -6.873 -5.942 1.00 92.69 95 PHE A N 1
ATOM 700 C CA . PHE A 1 95 ? -2.538 -6.422 -6.838 1.00 92.69 95 PHE A CA 1
ATOM 701 C C . PHE A 1 95 ? -2.654 -7.127 -8.189 1.00 92.69 95 PHE A C 1
ATOM 703 O O . PHE A 1 95 ? -2.590 -8.359 -8.247 1.00 92.69 95 PHE A O 1
ATOM 710 N N . TYR A 1 96 ? -2.744 -6.335 -9.252 1.00 89.81 96 TYR A N 1
ATOM 711 C CA . TYR A 1 96 ? -2.670 -6.761 -10.645 1.00 89.81 96 TYR A CA 1
ATOM 712 C C . TYR A 1 96 ? -1.420 -6.151 -11.271 1.00 89.81 96 TYR A C 1
ATOM 714 O O . TYR A 1 96 ? -1.373 -4.955 -11.552 1.00 89.81 96 TYR A O 1
ATOM 722 N N . ILE A 1 97 ? -0.389 -6.972 -11.446 1.00 87.88 97 ILE A N 1
ATOM 723 C CA . ILE A 1 97 ? 0.870 -6.559 -12.067 1.00 87.88 97 ILE A CA 1
ATOM 724 C C . ILE A 1 97 ? 0.877 -7.139 -13.474 1.00 87.88 97 ILE A C 1
ATOM 726 O O . ILE A 1 97 ? 0.839 -8.360 -13.621 1.00 87.88 97 ILE A O 1
ATOM 730 N N . THR A 1 98 ? 0.876 -6.274 -14.483 1.00 84.31 98 THR A N 1
ATOM 731 C CA . THR A 1 98 ? 0.743 -6.678 -15.889 1.00 84.31 98 THR A CA 1
ATOM 732 C C . THR A 1 98 ? 1.875 -6.103 -16.719 1.00 84.31 98 THR A C 1
ATOM 734 O O . THR A 1 98 ? 2.123 -4.901 -16.644 1.00 84.31 98 THR A O 1
ATOM 737 N N . GLY A 1 99 ? 2.520 -6.931 -17.539 1.00 80.38 99 GLY A N 1
ATOM 738 C CA . GLY A 1 99 ? 3.499 -6.495 -18.535 1.00 80.38 99 GLY A CA 1
ATOM 739 C C . GLY A 1 99 ? 3.397 -7.319 -19.817 1.00 80.38 99 GLY A C 1
ATOM 740 O O . GLY A 1 99 ? 2.877 -8.427 -19.819 1.00 80.38 99 GLY A O 1
ATOM 741 N N . THR A 1 100 ? 3.882 -6.777 -20.930 1.00 77.88 100 THR A N 1
ATOM 742 C CA . THR A 1 100 ? 3.920 -7.484 -22.225 1.00 77.88 100 THR A CA 1
ATOM 743 C C . THR A 1 100 ? 5.060 -8.502 -22.298 1.00 77.88 100 THR A C 1
ATOM 745 O O . THR A 1 100 ? 5.031 -9.406 -23.127 1.00 77.88 100 THR A O 1
ATOM 748 N N . GLY A 1 101 ? 6.082 -8.350 -21.446 1.00 70.88 101 GLY A N 1
ATOM 749 C CA . GLY A 1 101 ? 7.302 -9.159 -21.482 1.00 70.88 101 GLY A CA 1
ATOM 750 C C . GLY A 1 101 ? 8.213 -8.869 -22.682 1.00 70.88 101 GLY A C 1
ATOM 751 O O . GLY A 1 101 ? 9.234 -9.535 -22.833 1.00 70.88 101 GLY A O 1
ATOM 752 N N . GLU A 1 102 ? 7.879 -7.881 -23.523 1.00 73.50 102 GLU A N 1
ATOM 753 C CA . GLU A 1 102 ? 8.641 -7.539 -24.733 1.00 73.50 102 GLU A CA 1
ATOM 754 C C . GLU A 1 102 ? 9.989 -6.868 -24.422 1.00 73.50 102 GLU A C 1
ATOM 756 O O . GLU A 1 102 ? 10.935 -6.971 -25.205 1.00 73.50 102 GLU A O 1
ATOM 761 N N . ALA A 1 103 ? 10.107 -6.221 -23.259 1.00 68.19 103 ALA A N 1
ATOM 762 C CA . ALA A 1 103 ? 11.341 -5.622 -22.762 1.00 68.19 103 ALA A CA 1
ATOM 763 C C . ALA A 1 103 ? 11.638 -6.079 -21.328 1.00 68.19 103 ALA A C 1
ATOM 765 O O . ALA A 1 103 ? 10.734 -6.223 -20.506 1.00 68.19 103 ALA A O 1
ATOM 766 N N . LEU A 1 104 ? 12.924 -6.262 -21.008 1.00 66.31 104 LEU A N 1
ATOM 767 C CA . LEU A 1 104 ? 13.366 -6.457 -19.627 1.00 66.31 104 LEU A CA 1
ATOM 768 C C . LEU A 1 104 ? 13.192 -5.146 -18.853 1.00 66.31 104 LEU A C 1
ATOM 770 O O . LEU A 1 104 ? 13.951 -4.193 -19.041 1.00 66.31 104 LEU A O 1
ATOM 774 N N . THR A 1 105 ? 12.205 -5.115 -17.968 1.00 70.38 105 THR A N 1
ATOM 775 C CA . THR A 1 105 ? 11.927 -3.999 -17.063 1.00 70.38 105 THR A CA 1
ATOM 776 C C . THR A 1 105 ? 12.170 -4.417 -15.614 1.00 70.38 105 THR A C 1
ATOM 778 O O . THR A 1 105 ? 12.139 -5.596 -15.264 1.00 70.38 105 THR A O 1
ATOM 781 N N . ASN A 1 106 ? 12.439 -3.434 -14.750 1.00 72.69 106 ASN A N 1
ATOM 782 C CA . ASN A 1 106 ? 12.563 -3.661 -13.312 1.00 72.69 106 ASN A CA 1
ATOM 783 C C . ASN A 1 106 ? 11.298 -3.157 -12.619 1.00 72.69 106 ASN A C 1
ATOM 785 O O . ASN A 1 106 ? 11.016 -1.957 -12.648 1.00 72.69 106 ASN A O 1
ATOM 789 N N . VAL A 1 107 ? 10.583 -4.075 -11.972 1.00 80.00 107 VAL A N 1
ATOM 790 C CA . VAL A 1 107 ? 9.436 -3.778 -11.113 1.00 80.00 107 VAL A CA 1
ATOM 791 C C . VAL A 1 107 ? 9.883 -3.928 -9.666 1.00 80.00 107 VAL A C 1
ATOM 793 O O . VAL A 1 107 ? 10.116 -5.040 -9.191 1.00 80.00 107 VAL A O 1
ATOM 796 N N . SER A 1 108 ? 9.981 -2.809 -8.958 1.00 83.69 108 SER A N 1
ATOM 797 C CA . SER A 1 108 ? 10.265 -2.790 -7.526 1.00 83.69 108 SER A CA 1
ATOM 798 C C . SER A 1 108 ? 9.054 -2.245 -6.789 1.00 83.69 108 SER A C 1
ATOM 800 O O . SER A 1 108 ? 8.563 -1.167 -7.113 1.00 83.69 108 SER A O 1
ATOM 802 N N . TYR A 1 109 ? 8.573 -2.957 -5.772 1.00 86.25 109 TYR A N 1
ATOM 803 C CA . TYR A 1 109 ? 7.563 -2.399 -4.883 1.00 86.25 109 TYR A CA 1
ATOM 804 C C . TYR A 1 109 ? 7.711 -2.883 -3.446 1.00 86.25 109 TYR A C 1
ATOM 806 O O . TYR A 1 109 ? 8.146 -4.007 -3.191 1.00 86.25 109 TYR A O 1
ATOM 814 N N . LEU A 1 110 ? 7.326 -2.016 -2.513 1.00 90.12 110 LEU A N 1
ATOM 815 C CA . LEU A 1 110 ? 7.311 -2.276 -1.080 1.00 90.12 110 LEU A CA 1
ATOM 816 C C . LEU A 1 110 ? 5.889 -2.115 -0.548 1.00 90.12 110 LEU A C 1
ATOM 818 O O . LEU A 1 110 ? 5.263 -1.077 -0.742 1.00 90.12 110 LEU A O 1
ATOM 822 N N . ASN A 1 111 ? 5.411 -3.136 0.159 1.00 93.38 111 ASN A N 1
ATOM 823 C CA . ASN A 1 111 ? 4.146 -3.089 0.880 1.00 93.38 111 ASN A CA 1
ATOM 824 C C . ASN A 1 111 ? 4.436 -3.125 2.378 1.00 93.38 111 ASN A C 1
ATOM 826 O O . ASN A 1 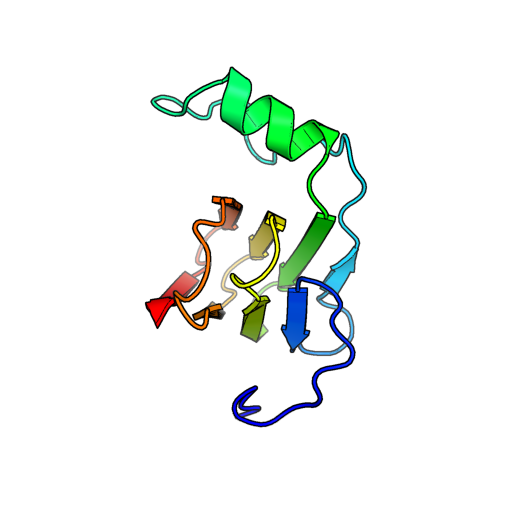111 ? 5.096 -4.045 2.863 1.00 93.38 111 ASN A O 1
ATOM 830 N N . GLU A 1 112 ? 3.921 -2.145 3.103 1.00 94.56 112 GLU A N 1
ATOM 831 C CA . GLU A 1 112 ? 4.042 -2.027 4.549 1.00 94.56 112 GLU A CA 1
ATOM 832 C C . GLU A 1 112 ? 2.659 -2.194 5.170 1.00 94.56 112 GLU A C 1
ATOM 834 O O . GLU A 1 112 ? 1.698 -1.606 4.682 1.00 94.56 112 GLU A O 1
ATOM 839 N N . TYR A 1 113 ? 2.549 -2.978 6.240 1.00 94.75 113 TYR A N 1
ATOM 840 C CA . TYR A 1 113 ? 1.274 -3.238 6.905 1.00 94.75 113 TYR A CA 1
ATOM 841 C C . TYR A 1 113 ? 1.397 -2.918 8.394 1.00 94.75 113 TYR A C 1
ATOM 843 O O . TYR A 1 113 ? 2.199 -3.533 9.095 1.00 94.75 113 TYR A O 1
ATOM 851 N N . ASP A 1 114 ? 0.583 -1.980 8.866 1.00 95.81 114 ASP A N 1
ATOM 852 C CA . ASP A 1 114 ? 0.337 -1.702 10.280 1.00 95.81 114 ASP A CA 1
ATOM 853 C C . ASP A 1 114 ? -1.103 -2.120 10.591 1.00 95.81 114 ASP A C 1
ATOM 855 O O . ASP A 1 114 ? -2.058 -1.422 10.251 1.00 95.81 114 ASP A O 1
ATOM 859 N N . VAL A 1 115 ? -1.257 -3.312 11.169 1.00 96.94 115 VAL A N 1
ATOM 860 C CA . VAL A 1 115 ? -2.559 -3.925 11.455 1.00 96.94 115 VAL A CA 1
ATOM 861 C C . VAL A 1 115 ? -2.811 -3.852 12.954 1.00 96.94 115 VAL A C 1
ATOM 863 O O . VAL A 1 115 ? -2.090 -4.471 13.737 1.00 96.94 115 VAL A O 1
ATOM 866 N N . LYS A 1 116 ? -3.818 -3.071 13.354 1.00 97.38 116 LYS A N 1
ATOM 867 C CA . LYS A 1 116 ? -4.215 -2.914 14.757 1.00 97.38 116 LYS A CA 1
ATOM 868 C C . LYS A 1 116 ? -4.962 -4.144 15.268 1.00 97.38 116 LYS A C 1
ATOM 870 O O . LYS A 1 116 ? -5.288 -5.062 14.515 1.00 97.38 116 LYS A O 1
ATOM 875 N N . GLU A 1 117 ? -5.206 -4.168 16.575 1.00 97.88 117 GLU A N 1
ATOM 876 C CA . GLU A 1 117 ? -5.823 -5.296 17.271 1.00 97.88 117 GLU A CA 1
ATOM 877 C C . GLU A 1 117 ? -7.138 -5.739 16.609 1.00 97.88 117 GLU A C 1
ATOM 879 O O . GLU A 1 117 ? -7.981 -4.925 16.235 1.00 97.88 117 GLU A O 1
ATOM 884 N N . GLY A 1 118 ? -7.287 -7.049 16.395 1.00 97.38 118 GLY A N 1
ATOM 885 C CA . GLY A 1 118 ? -8.452 -7.629 15.718 1.00 97.38 118 GLY A CA 1
ATOM 886 C C . GLY A 1 118 ? -8.560 -7.328 14.216 1.00 97.38 118 GLY A C 1
ATOM 887 O O . GLY A 1 118 ? -9.464 -7.850 13.567 1.00 97.38 118 GLY A O 1
ATOM 888 N N . GLY A 1 119 ? -7.662 -6.518 13.648 1.00 97.69 119 GLY A N 1
ATOM 889 C CA . GLY A 1 119 ? -7.632 -6.207 12.224 1.00 97.69 119 GLY A CA 1
ATOM 890 C C . GLY A 1 119 ? -7.239 -7.414 11.368 1.00 97.69 119 GLY A C 1
ATOM 891 O O . GLY A 1 119 ? -6.465 -8.283 11.777 1.00 97.69 119 GLY A O 1
ATOM 892 N N . LYS A 1 120 ? -7.760 -7.464 10.142 1.00 97.94 120 LYS A N 1
ATOM 893 C CA . LYS A 1 120 ? -7.509 -8.536 9.178 1.00 97.94 120 LYS A CA 1
ATOM 894 C C . LYS A 1 120 ? -7.128 -7.964 7.824 1.00 97.94 120 LYS A C 1
ATOM 896 O O . LYS A 1 120 ? -7.806 -7.086 7.301 1.00 97.94 120 LYS A O 1
ATOM 901 N N . VAL A 1 121 ? -6.094 -8.542 7.217 1.00 97.94 121 VAL A N 1
ATOM 902 C CA . VAL A 1 121 ? -5.680 -8.219 5.849 1.00 97.94 121 VAL A CA 1
ATOM 903 C C . VAL A 1 121 ? -5.641 -9.481 5.002 1.00 97.94 121 VAL A C 1
ATOM 905 O O . VAL A 1 121 ? -5.052 -10.488 5.391 1.00 97.94 121 VAL A O 1
ATOM 908 N N . VAL A 1 122 ? -6.260 -9.421 3.827 1.00 98.00 122 VAL A N 1
ATOM 909 C CA . VAL A 1 122 ? -6.155 -10.431 2.775 1.00 98.00 122 VAL A CA 1
ATOM 910 C C . VAL A 1 122 ? -5.452 -9.795 1.587 1.00 98.00 122 VAL A C 1
ATOM 912 O O . VAL A 1 122 ? -5.950 -8.834 1.008 1.00 98.00 122 VAL A O 1
ATOM 915 N N . VAL A 1 123 ? -4.302 -10.351 1.210 1.00 97.12 123 VAL A N 1
ATOM 916 C CA . VAL A 1 123 ? -3.530 -9.895 0.051 1.00 97.12 123 VAL A CA 1
ATOM 917 C C . VAL A 1 123 ? -3.713 -10.893 -1.080 1.00 97.12 123 VAL A C 1
ATOM 919 O O . VAL A 1 123 ? -3.316 -12.052 -0.966 1.00 97.12 123 VAL A O 1
ATOM 922 N N . LYS A 1 124 ? -4.289 -10.436 -2.188 1.00 95.50 124 LYS A N 1
ATOM 923 C CA . LYS A 1 124 ? -4.354 -11.173 -3.449 1.00 95.50 124 LYS A CA 1
ATOM 924 C C . LYS A 1 124 ? -3.369 -10.530 -4.407 1.00 95.50 124 LYS A C 1
ATOM 926 O O . LYS A 1 124 ? -3.368 -9.315 -4.575 1.00 95.50 124 LYS A O 1
ATOM 931 N N . LYS A 1 125 ? -2.503 -11.335 -5.009 1.00 93.50 125 LYS A N 1
ATOM 932 C CA . LYS A 1 125 ? -1.496 -10.850 -5.947 1.00 93.50 125 LYS A CA 1
ATOM 933 C C . LYS A 1 125 ? -1.483 -11.735 -7.175 1.00 93.50 125 LYS A C 1
ATOM 935 O O . LYS A 1 125 ? -1.297 -12.942 -7.055 1.00 93.50 125 LYS A O 1
ATOM 940 N N . VAL A 1 126 ? -1.675 -11.109 -8.325 1.00 89.88 126 VAL A N 1
ATOM 941 C CA . VAL A 1 126 ? -1.655 -11.748 -9.634 1.00 89.88 126 VAL A CA 1
ATOM 942 C C . VAL A 1 126 ? -0.615 -11.019 -10.477 1.00 89.88 126 VAL A C 1
ATOM 944 O O . VAL A 1 126 ? -0.656 -9.795 -10.598 1.00 89.88 126 VAL A O 1
ATOM 947 N N . MET A 1 127 ? 0.344 -11.779 -10.998 1.00 85.38 127 MET A N 1
ATOM 948 C CA . MET A 1 127 ? 1.373 -11.298 -11.917 1.00 85.38 127 MET A CA 1
ATOM 949 C C . MET A 1 127 ? 1.185 -12.032 -13.238 1.00 85.38 127 MET A C 1
ATOM 951 O O . MET A 1 127 ? 1.102 -13.264 -13.221 1.00 85.38 127 MET A O 1
ATOM 955 N N . VAL A 1 128 ? 1.074 -11.281 -14.332 1.00 75.75 128 VAL A N 1
ATOM 956 C CA . VAL A 1 128 ? 0.843 -11.806 -15.685 1.00 75.75 128 VAL A CA 1
ATOM 957 C C . VAL A 1 128 ? 1.819 -11.170 -16.656 1.00 75.75 128 VAL A C 1
ATOM 959 O O . VAL A 1 128 ? 1.962 -9.924 -16.604 1.00 75.75 128 VAL A O 1
#

Sequence (128 aa):
VSSLAGEDTSVQSIAVEANQNILSPLPTGTALLNAKYEGANKDAVQALVDNAEGYAINVPAKKKEVVGIRIDANARVANRFQFIVGEEAELEVQFYITGTGEALTNVSYLNEYDVKEGGKVVVKKVMV

Foldseek 3Di:
DDDPPPDDDPDPQKDKDWDPPQKDWDDAQPDAPDPDPDPDDPVLVNCLSHDATEIEGAAEALEEIEMEMEGEQQEAHRYEYEYAWYALYEYEYEYEYEYPPPDDHHDHYYYHYHADHNYYYHYHYDHD

Secondary structure (DSSP, 8-state):
----TT------SEEEE--TTSEEE--TTPPPS-S--TTS-HHHHHHHHHH-EEEEEEEPTT-EEEEEEEEETTS-EEEEEEEEE-TT-EEEEEEEEE--SSS---EEEE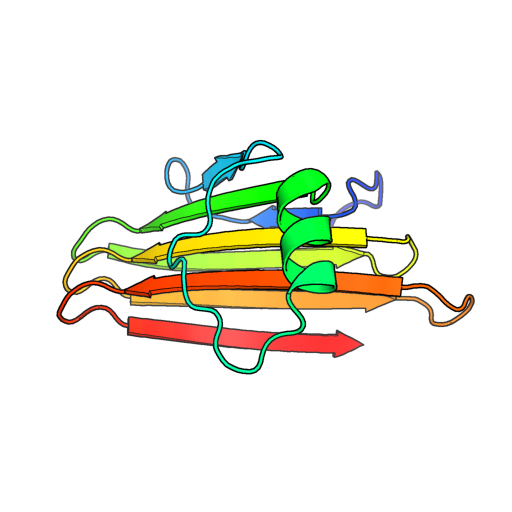EEEEE-TT-EEEEEEEE-

pLDDT: mean 84.07, std 16.2, range [34.25, 98.19]